Protein AF-A0A6B3I7C8-F1 (afdb_monomer_lite)

pLDDT: mean 72.47, std 7.17, range [51.28, 82.62]

Sequence (46 aa):
AATACGTSKSFTFSVPADVPGGAGLVRICLDDGNYKDLLCHPYRRP

Radius of gyration: 13.33 Å; chains: 1; bounding box: 28×23×30 Å

Secondary structure (DSSP, 8-state):
----SSS----------SSTT--SEEEEEEE-SSS-EEEEEEEE--

Foldseek 3Di:
DDDPDVHDDDDDDDFPQPDVVTDQKDKDFDDPVPPDRPDIDIDGDD

Structure (mmCIF, N/CA/C/O backbone):
data_AF-A0A6B3I7C8-F1
#
_entry.id   AF-A0A6B3I7C8-F1
#
loop_
_atom_site.group_PDB
_atom_site.id
_atom_site.type_symbol
_atom_site.label_atom_id
_atom_site.label_alt_id
_atom_site.label_comp_id
_atom_site.label_asym_id
_atom_site.label_entity_id
_atom_site.label_seq_id
_atom_site.pdbx_PDB_ins_code
_atom_site.Cartn_x
_atom_site.Cartn_y
_atom_site.Cartn_z
_atom_site.occupancy
_atom_site.B_iso_or_equiv
_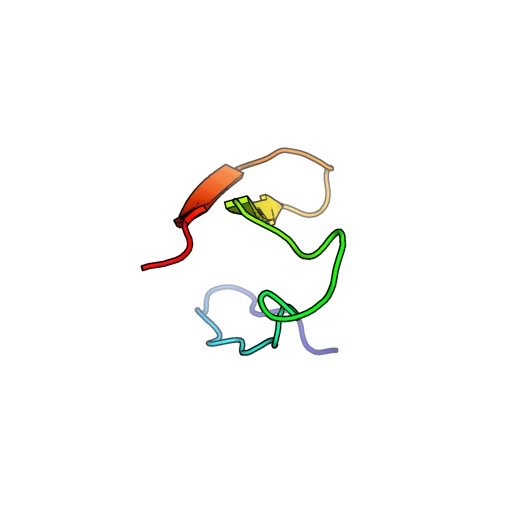atom_site.auth_seq_id
_atom_site.auth_comp_id
_atom_site.auth_asym_id
_atom_site.auth_atom_id
_atom_site.pdbx_PDB_model_num
ATOM 1 N N . ALA A 1 1 ? -15.615 9.861 2.066 1.00 51.28 1 ALA A N 1
ATOM 2 C CA . ALA A 1 1 ? -14.918 8.709 2.673 1.00 51.28 1 ALA A CA 1
ATOM 3 C C . ALA A 1 1 ? -15.623 8.371 3.978 1.00 51.28 1 ALA A C 1
ATOM 5 O O . ALA A 1 1 ? -15.878 9.284 4.748 1.00 51.28 1 ALA A O 1
ATOM 6 N N . ALA A 1 2 ? -16.025 7.119 4.189 1.00 56.38 2 ALA A N 1
ATOM 7 C CA . ALA A 1 2 ? -16.756 6.720 5.393 1.00 56.38 2 ALA A CA 1
ATOM 8 C C . ALA A 1 2 ? -15.835 5.900 6.299 1.00 56.38 2 ALA A C 1
ATOM 10 O O . ALA A 1 2 ? -15.494 4.767 5.941 1.00 56.38 2 ALA A O 1
ATOM 11 N N . THR A 1 3 ? -15.451 6.493 7.430 1.00 63.84 3 THR A N 1
ATOM 12 C CA . THR A 1 3 ? -14.657 5.886 8.505 1.00 63.84 3 THR A CA 1
ATOM 13 C C . THR A 1 3 ? -15.337 4.615 9.002 1.00 63.84 3 THR A C 1
ATOM 15 O O . THR A 1 3 ? -16.538 4.610 9.272 1.00 63.84 3 THR A O 1
ATOM 18 N N . ALA A 1 4 ? -14.589 3.516 9.081 1.00 6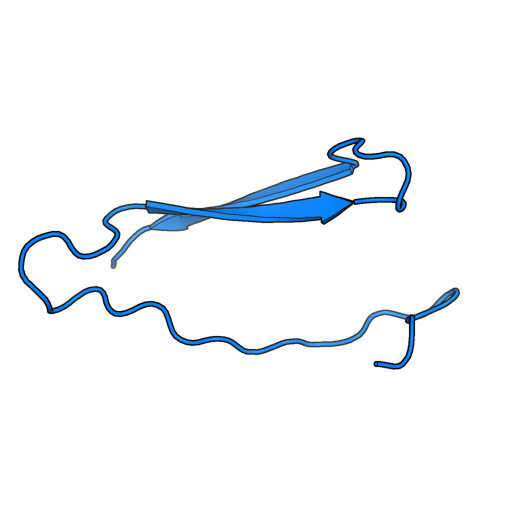0.78 4 ALA A N 1
ATOM 19 C CA . ALA A 1 4 ? -15.092 2.264 9.627 1.00 60.78 4 ALA A CA 1
ATOM 20 C C . ALA A 1 4 ? -15.005 2.322 11.163 1.00 60.78 4 ALA A C 1
ATOM 22 O O . ALA A 1 4 ? -14.015 1.909 11.757 1.00 60.78 4 ALA A O 1
ATOM 23 N N . CYS A 1 5 ? -16.007 2.910 11.823 1.00 60.62 5 CYS A N 1
ATOM 24 C CA . CYS A 1 5 ? -16.077 2.910 13.287 1.00 60.62 5 CYS A CA 1
ATOM 25 C C . CYS A 1 5 ? -16.568 1.538 13.772 1.00 60.62 5 CYS A C 1
ATOM 27 O O . CYS A 1 5 ?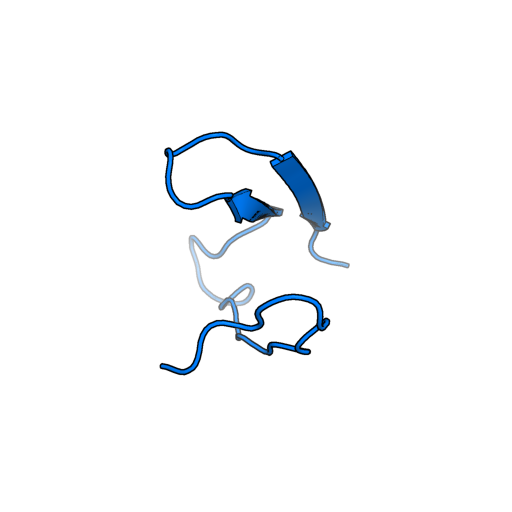 -17.647 1.100 13.374 1.00 60.62 5 CYS A O 1
ATOM 29 N N . GLY A 1 6 ? -15.773 0.845 14.596 1.00 64.19 6 GLY A N 1
ATOM 30 C CA . GLY A 1 6 ? -16.129 -0.459 15.182 1.00 64.19 6 GLY A CA 1
ATOM 31 C C . GLY A 1 6 ? -16.311 -1.605 14.175 1.00 64.19 6 GLY A C 1
ATOM 32 O O . GLY A 1 6 ? -16.840 -2.653 14.530 1.00 64.19 6 GLY A O 1
ATOM 33 N N . THR A 1 7 ? -15.903 -1.409 12.920 1.00 61.72 7 THR A N 1
ATOM 34 C CA . THR A 1 7 ? -16.067 -2.362 11.814 1.00 61.72 7 THR A CA 1
ATOM 35 C C . THR A 1 7 ? -14.784 -2.426 10.990 1.00 61.72 7 THR A C 1
ATOM 37 O O . THR A 1 7 ? -14.001 -1.479 10.969 1.00 61.72 7 THR A O 1
ATOM 40 N N . SER A 1 8 ? -14.549 -3.541 10.302 1.00 67.12 8 SER A N 1
ATOM 41 C CA . SER A 1 8 ? -13.481 -3.658 9.311 1.00 67.12 8 SER A CA 1
ATOM 42 C C . SER A 1 8 ? -14.026 -3.327 7.921 1.00 67.12 8 SER A C 1
ATOM 44 O O . SER A 1 8 ? -15.112 -3.762 7.539 1.00 67.12 8 SER A O 1
ATOM 46 N N . LYS A 1 9 ? -13.270 -2.546 7.144 1.00 70.38 9 LYS A N 1
ATOM 47 C CA . LYS A 1 9 ? -13.533 -2.336 5.717 1.00 70.38 9 LYS A CA 1
ATOM 48 C C . LYS A 1 9 ? -12.391 -2.897 4.895 1.00 70.38 9 LYS A C 1
ATOM 50 O O . LYS A 1 9 ? -11.230 -2.577 5.135 1.00 70.38 9 LYS A O 1
ATOM 55 N N . SER A 1 10 ? -12.741 -3.683 3.888 1.00 74.56 10 SER A N 1
ATOM 56 C CA . SER A 1 10 ? -11.808 -4.049 2.833 1.00 74.56 10 SER A CA 1
ATOM 57 C C . SER A 1 10 ? -11.522 -2.823 1.969 1.00 74.56 10 SER A C 1
ATOM 59 O O . SER A 1 10 ? -12.431 -2.071 1.615 1.00 74.56 10 SER A O 1
ATOM 61 N N . PHE A 1 11 ? -10.257 -2.630 1.627 1.00 75.00 11 PHE A N 1
ATOM 62 C CA . PHE A 1 11 ? -9.817 -1.627 0.669 1.00 75.00 11 PHE A CA 1
ATOM 63 C C . PHE A 1 11 ? -8.983 -2.317 -0.406 1.00 75.00 11 PHE A C 1
ATOM 65 O O . PHE A 1 11 ? -8.395 -3.378 -0.186 1.00 75.00 11 PHE A O 1
ATOM 72 N N . THR A 1 12 ? -8.950 -1.720 -1.589 1.00 79.25 12 THR A N 1
ATOM 73 C CA . THR A 1 12 ? -8.160 -2.216 -2.712 1.00 79.25 12 THR A CA 1
ATOM 74 C C . THR A 1 12 ? -7.514 -1.023 -3.384 1.00 79.25 12 THR A C 1
ATOM 76 O O . THR A 1 12 ? -8.166 -0.011 -3.631 1.00 79.25 12 THR A O 1
ATOM 79 N N . PHE A 1 13 ? -6.222 -1.131 -3.654 1.00 76.75 13 PHE A N 1
ATOM 80 C CA . PHE A 1 13 ? -5.448 -0.126 -4.364 1.00 76.75 13 PHE A CA 1
ATOM 81 C C . PHE A 1 13 ? -4.429 -0.845 -5.245 1.00 76.75 13 PHE A C 1
ATOM 83 O O . PHE A 1 13 ? -4.057 -1.985 -4.970 1.00 76.75 13 PHE A O 1
ATOM 90 N N . SER A 1 14 ? -4.014 -0.193 -6.327 1.00 80.56 14 SER A N 1
ATOM 91 C CA . SER A 1 14 ? -3.019 -0.732 -7.254 1.00 80.56 14 SER A CA 1
ATOM 92 C C . SER A 1 14 ? -1.716 0.029 -7.088 1.00 80.56 14 SER A C 1
ATOM 94 O O . SER A 1 14 ? -1.717 1.259 -7.085 1.00 80.56 14 SER A O 1
ATOM 96 N N . VAL A 1 15 ? -0.609 -0.702 -6.968 1.00 76.75 15 VAL A N 1
ATOM 97 C CA . VAL A 1 15 ? 0.734 -0.121 -6.976 1.00 76.75 15 VAL A CA 1
ATOM 98 C C . VAL A 1 15 ? 1.428 -0.556 -8.260 1.00 76.75 15 VAL A C 1
ATOM 100 O O . VAL A 1 15 ? 1.584 -1.761 -8.468 1.00 76.75 15 VAL A O 1
ATOM 103 N N . PRO A 1 16 ? 1.833 0.379 -9.137 1.00 72.81 16 PRO A N 1
ATOM 104 C CA . PRO A 1 16 ? 2.544 0.027 -10.356 1.00 72.81 16 PRO A CA 1
ATOM 105 C C . PRO A 1 16 ? 3.933 -0.524 -10.003 1.00 72.81 16 PRO A C 1
ATOM 107 O O . PRO A 1 16 ? 4.843 0.216 -9.627 1.00 72.81 16 PRO A O 1
ATOM 110 N N . ALA A 1 17 ? 4.077 -1.847 -10.102 1.00 71.38 17 ALA A N 1
ATOM 111 C CA . ALA A 1 17 ? 5.331 -2.562 -9.860 1.00 71.38 17 ALA A CA 1
ATOM 112 C C . ALA A 1 17 ? 6.144 -2.799 -11.148 1.00 71.38 17 ALA A C 1
ATOM 114 O O . ALA A 1 17 ? 7.353 -3.007 -11.077 1.00 71.38 17 ALA A O 1
ATOM 115 N N . ASP A 1 18 ? 5.504 -2.749 -12.322 1.00 74.69 18 ASP A N 1
ATOM 116 C CA . ASP A 1 18 ? 6.103 -3.102 -13.623 1.00 74.69 18 ASP A CA 1
ATOM 117 C C . ASP A 1 18 ? 6.662 -1.907 -14.408 1.00 74.69 18 ASP A C 1
ATOM 119 O O . ASP A 1 18 ? 6.935 -2.001 -15.602 1.00 74.69 18 ASP A O 1
ATOM 123 N N . VAL A 1 19 ? 6.847 -0.769 -13.742 1.00 77.44 19 VAL A N 1
ATOM 124 C CA . VAL A 1 19 ? 7.432 0.439 -14.336 1.00 77.44 19 VAL A CA 1
ATOM 125 C C . VAL A 1 19 ? 8.858 0.649 -13.814 1.00 77.44 19 VAL A C 1
ATOM 127 O O . VAL A 1 19 ? 9.135 0.298 -12.663 1.00 77.44 19 VAL A O 1
ATOM 130 N N . PRO A 1 20 ? 9.786 1.223 -14.604 1.00 73.94 20 PRO A N 1
ATOM 131 C CA . PRO A 1 20 ? 11.091 1.639 -14.093 1.00 73.94 20 PRO A CA 1
ATOM 132 C C . PRO A 1 20 ? 10.919 2.575 -12.888 1.00 73.94 20 PRO A C 1
ATOM 134 O O . PRO A 1 20 ? 10.219 3.581 -12.978 1.00 73.94 20 PRO A O 1
ATOM 137 N N . GLY A 1 21 ? 11.519 2.225 -11.747 1.00 72.94 21 GLY A N 1
ATOM 138 C CA . GLY A 1 21 ? 11.309 2.942 -10.480 1.00 72.94 21 GLY A CA 1
ATOM 139 C C . GLY A 1 21 ? 10.029 2.560 -9.719 1.00 72.94 21 GLY A C 1
ATOM 140 O O . GLY A 1 21 ? 9.668 3.243 -8.764 1.00 72.94 21 GLY A O 1
ATOM 141 N N . GLY A 1 22 ? 9.345 1.484 -10.118 1.00 71.06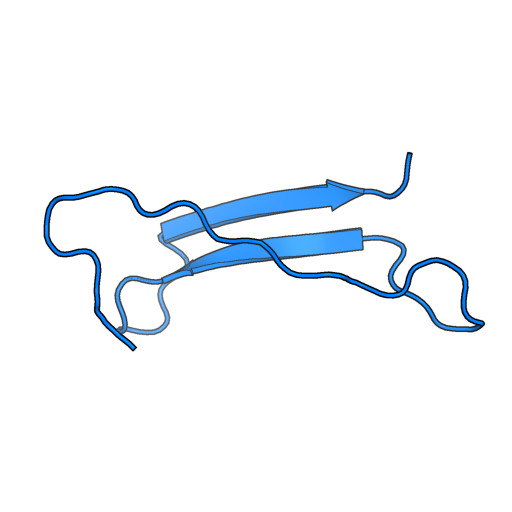 22 GLY A N 1
ATOM 142 C CA . GLY A 1 22 ? 8.189 0.929 -9.413 1.00 71.06 22 GLY A CA 1
ATOM 143 C C . GLY A 1 22 ? 8.526 0.401 -8.012 1.00 71.06 22 GLY A C 1
ATOM 144 O O . GLY A 1 22 ? 9.687 0.197 -7.649 1.00 71.06 22 GLY A O 1
ATOM 145 N N . ALA A 1 23 ? 7.497 0.169 -7.196 1.00 75.94 23 ALA A N 1
ATOM 146 C CA . ALA A 1 23 ? 7.688 -0.235 -5.805 1.00 75.94 23 ALA A CA 1
ATOM 147 C C . ALA A 1 23 ? 8.078 -1.720 -5.681 1.00 75.94 23 ALA A C 1
ATOM 149 O O . ALA A 1 23 ? 7.285 -2.609 -5.987 1.00 75.94 23 ALA A O 1
ATOM 150 N N . GLY A 1 24 ? 9.281 -2.000 -5.164 1.00 78.81 24 GLY A N 1
ATOM 151 C CA . GLY A 1 24 ? 9.695 -3.358 -4.771 1.00 78.81 24 GLY A CA 1
ATOM 152 C C . GLY A 1 24 ? 9.117 -3.818 -3.422 1.00 78.81 24 GLY A C 1
ATOM 153 O O . GLY A 1 24 ? 9.030 -5.016 -3.149 1.00 78.81 24 GLY A O 1
ATOM 154 N N . LEU A 1 25 ? 8.702 -2.865 -2.581 1.00 78.81 25 LEU A N 1
ATOM 155 C CA . LEU A 1 25 ? 8.106 -3.088 -1.266 1.00 78.81 25 LEU A CA 1
ATOM 156 C C . LEU A 1 25 ? 7.045 -2.018 -1.002 1.00 78.81 25 LEU A C 1
ATOM 158 O O . LEU A 1 25 ? 7.331 -0.825 -1.083 1.00 78.81 25 LEU A O 1
ATOM 162 N N . VAL A 1 26 ? 5.846 -2.449 -0.627 1.00 81.56 26 VAL A N 1
ATOM 163 C CA . VAL A 1 26 ? 4.752 -1.574 -0.200 1.00 81.56 26 VAL A CA 1
ATOM 164 C C . VAL A 1 26 ? 4.495 -1.826 1.279 1.00 81.56 26 VAL A C 1
ATOM 166 O O . VAL A 1 26 ? 4.313 -2.969 1.685 1.00 81.56 26 VAL A O 1
ATOM 169 N N . ARG A 1 27 ? 4.483 -0.779 2.107 1.00 82.62 27 ARG A N 1
ATOM 170 C CA . ARG A 1 27 ? 4.124 -0.881 3.529 1.00 82.62 27 ARG A CA 1
ATOM 171 C C . ARG A 1 27 ? 2.779 -0.207 3.736 1.00 82.62 27 ARG A C 1
ATOM 173 O O . ARG A 1 27 ? 2.640 0.975 3.444 1.00 82.62 27 ARG A O 1
ATOM 180 N N . ILE A 1 28 ? 1.808 -0.958 4.238 1.00 81.38 28 ILE A N 1
ATOM 181 C CA . ILE A 1 28 ? 0.487 -0.432 4.580 1.00 81.38 28 ILE A CA 1
ATOM 182 C C . ILE A 1 28 ? 0.394 -0.367 6.093 1.00 81.38 28 ILE A C 1
ATOM 184 O O . ILE A 1 28 ? 0.615 -1.388 6.739 1.00 81.38 28 ILE A O 1
ATOM 188 N N . CYS A 1 29 ? 0.056 0.797 6.639 1.00 79.12 29 CYS A N 1
ATOM 189 C CA . CYS A 1 29 ? -0.151 0.984 8.069 1.00 79.12 29 CYS A CA 1
ATOM 190 C C . CYS A 1 29 ? -1.596 1.411 8.361 1.00 79.12 29 CYS A C 1
ATOM 192 O O . CYS A 1 29 ? -2.176 2.203 7.619 1.00 79.12 29 CYS A O 1
ATOM 194 N N . LEU A 1 30 ? -2.173 0.859 9.428 1.00 76.94 30 LEU A N 1
ATOM 195 C CA . LEU A 1 30 ? -3.386 1.363 10.060 1.00 76.94 30 LEU A CA 1
ATOM 196 C C . LEU A 1 30 ? -2.992 2.469 11.035 1.00 76.94 30 LEU A C 1
ATOM 198 O O . LEU A 1 30 ? -2.117 2.265 11.875 1.00 76.94 30 LEU A O 1
ATOM 202 N N . ASP A 1 31 ? -3.666 3.602 10.921 1.00 74.12 31 ASP A N 1
ATOM 203 C CA . ASP A 1 31 ? -3.472 4.787 11.749 1.00 74.12 31 ASP A CA 1
ATOM 204 C C . ASP A 1 31 ? -4.772 5.055 12.523 1.00 74.12 31 ASP A C 1
ATOM 206 O O . ASP A 1 31 ? -5.867 4.859 11.986 1.00 74.12 31 ASP A O 1
ATOM 210 N N . ASP A 1 32 ? -4.665 5.467 13.786 1.00 70.19 32 ASP A N 1
ATOM 211 C CA . ASP A 1 32 ? -5.802 5.887 14.616 1.00 70.19 32 ASP A CA 1
ATOM 212 C C . ASP A 1 32 ? -6.243 7.338 14.359 1.00 70.19 32 ASP A C 1
ATOM 214 O O . ASP A 1 32 ? -7.162 7.835 15.012 1.00 70.19 32 ASP A O 1
ATOM 218 N N . GLY A 1 33 ? -5.618 8.018 13.396 1.00 67.50 33 GLY A N 1
ATOM 219 C CA . GLY A 1 33 ? -5.840 9.430 13.101 1.00 67.50 33 GLY A CA 1
ATOM 220 C C . GLY A 1 33 ? -4.999 10.364 13.971 1.00 67.50 33 GLY A C 1
ATOM 221 O O . GLY A 1 33 ? -5.060 11.577 13.775 1.00 67.50 33 GLY A O 1
ATOM 222 N N . ASN A 1 34 ? -4.198 9.822 14.896 1.00 74.69 34 ASN A N 1
ATOM 223 C CA . ASN A 1 34 ? -3.199 10.558 15.666 1.00 74.69 34 ASN A CA 1
ATOM 224 C C . ASN A 1 34 ? -1.773 10.327 15.128 1.00 74.69 34 ASN A C 1
ATOM 226 O O . ASN A 1 34 ? -0.796 10.542 15.847 1.00 74.69 34 ASN A O 1
ATOM 230 N N . TYR A 1 35 ? -1.644 9.886 13.870 1.00 65.00 35 TYR A N 1
ATOM 231 C CA . TYR A 1 35 ? -0.370 9.592 13.204 1.00 65.00 35 TYR A CA 1
ATOM 232 C C . TYR A 1 35 ? 0.442 8.502 13.900 1.00 65.00 35 TYR A C 1
ATOM 234 O O . TYR A 1 35 ? 1.673 8.465 13.815 1.00 65.00 35 TYR A O 1
ATOM 242 N N . LYS A 1 36 ? -0.247 7.616 14.624 1.00 72.06 36 LYS A N 1
ATOM 243 C CA . LYS A 1 36 ? 0.374 6.494 15.309 1.00 72.06 36 LYS A CA 1
ATOM 244 C C . LYS A 1 36 ? 0.120 5.236 14.500 1.00 72.06 36 LYS A C 1
ATOM 246 O O . LYS A 1 36 ? -1.007 4.756 14.414 1.00 72.06 36 LYS A O 1
ATOM 251 N N . ASP A 1 37 ? 1.200 4.671 13.971 1.00 69.94 37 ASP A N 1
ATOM 252 C CA . ASP A 1 37 ? 1.180 3.364 13.323 1.00 69.94 37 ASP A CA 1
ATOM 253 C C . ASP A 1 37 ? 0.707 2.301 14.329 1.00 69.94 37 ASP A C 1
ATOM 255 O O . ASP A 1 37 ? 1.471 1.837 15.179 1.00 69.94 37 ASP A O 1
ATOM 259 N N . LEU A 1 38 ? -0.566 1.913 14.248 1.00 69.31 38 LEU A N 1
ATOM 260 C CA . LEU A 1 38 ? -1.136 0.861 15.086 1.00 69.31 38 LEU A CA 1
ATOM 261 C C . LEU A 1 38 ? -0.700 -0.520 14.599 1.00 69.31 38 LEU A C 1
ATOM 263 O O . LEU A 1 38 ? -0.386 -1.400 15.399 1.00 69.31 38 LEU A O 1
ATOM 267 N N . LEU A 1 39 ? -0.702 -0.720 13.280 1.00 74.12 39 LEU A N 1
ATOM 268 C CA . LEU A 1 39 ? -0.376 -1.998 12.657 1.00 74.12 39 LEU A CA 1
ATOM 269 C C . LEU A 1 39 ? 0.144 -1.772 11.245 1.00 74.12 39 LEU A C 1
ATOM 271 O O . LEU A 1 39 ? -0.554 -1.167 10.440 1.00 74.12 39 LEU A O 1
ATOM 275 N N . CYS A 1 40 ? 1.322 -2.303 10.921 1.00 80.69 40 CYS A N 1
ATOM 276 C CA . CYS A 1 40 ? 1.879 -2.211 9.577 1.00 80.69 40 CYS A CA 1
ATOM 277 C C . CYS A 1 40 ? 2.126 -3.585 8.962 1.00 80.69 40 CYS A C 1
ATOM 279 O O . CYS A 1 40 ? 2.788 -4.427 9.567 1.00 80.69 40 CYS A O 1
ATOM 281 N N . HIS A 1 41 ? 1.689 -3.768 7.719 1.00 80.81 41 HIS A N 1
ATOM 282 C CA . HIS A 1 41 ? 1.947 -4.966 6.933 1.00 80.81 41 HIS A CA 1
ATOM 283 C C . HIS A 1 41 ? 2.769 -4.650 5.674 1.00 80.81 41 HIS A C 1
ATOM 285 O O . HIS A 1 41 ? 2.364 -3.809 4.864 1.00 80.81 41 HIS A O 1
ATOM 291 N N . PRO A 1 42 ? 3.937 -5.299 5.503 1.00 80.69 42 PRO A N 1
ATOM 292 C CA . PRO A 1 42 ? 4.712 -5.217 4.276 1.00 80.69 42 PRO A CA 1
ATOM 293 C C . PRO A 1 42 ? 4.170 -6.184 3.214 1.00 80.69 42 PRO A C 1
ATOM 295 O O . PRO A 1 42 ? 3.956 -7.363 3.481 1.00 80.69 42 PRO A O 1
ATOM 298 N N . TYR A 1 43 ? 4.037 -5.692 1.988 1.00 79.56 43 TYR A N 1
ATOM 299 C CA . TYR A 1 43 ?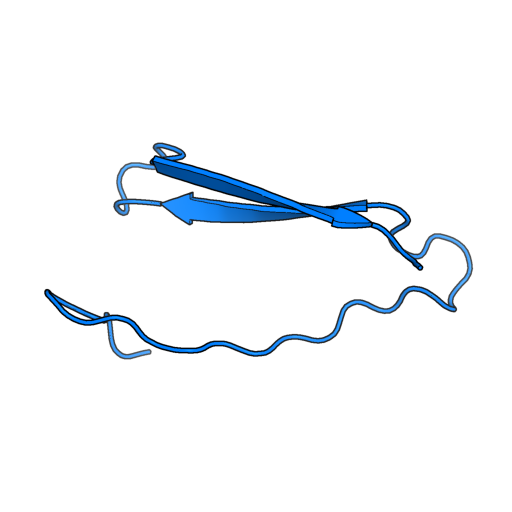 3.689 -6.446 0.791 1.00 79.56 43 TYR A CA 1
ATOM 300 C C . TYR A 1 43 ? 4.854 -6.335 -0.187 1.00 79.56 43 TYR A C 1
ATOM 302 O O . TYR A 1 43 ? 5.185 -5.249 -0.669 1.00 79.56 43 TYR A O 1
ATOM 310 N N . ARG A 1 44 ? 5.525 -7.461 -0.427 1.00 74.44 44 ARG A N 1
ATOM 311 C CA . ARG A 1 44 ? 6.600 -7.558 -1.416 1.00 74.44 44 ARG A CA 1
ATOM 312 C C . ARG A 1 44 ? 6.027 -8.000 -2.748 1.00 74.44 44 ARG A C 1
ATOM 314 O O . ARG A 1 44 ? 5.008 -8.688 -2.794 1.00 74.44 44 ARG A O 1
ATOM 321 N N . ARG A 1 45 ? 6.717 -7.612 -3.816 1.00 68.56 45 ARG A N 1
ATOM 322 C CA . ARG A 1 45 ? 6.510 -8.216 -5.128 1.00 68.56 45 ARG A CA 1
ATOM 323 C C . ARG A 1 45 ? 6.702 -9.746 -5.012 1.00 68.56 45 ARG A C 1
ATOM 325 O O . ARG A 1 45 ? 7.628 -10.14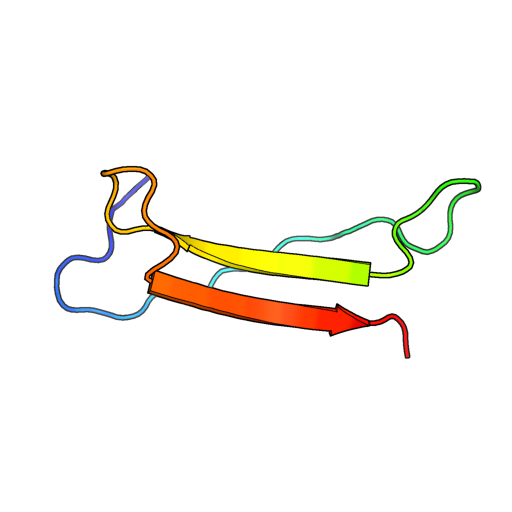0 -4.296 1.00 68.56 45 ARG A O 1
ATOM 332 N N . PRO A 1 46 ? 5.837 -10.567 -5.638 1.00 63.16 46 PRO A N 1
ATOM 333 C CA . PRO A 1 46 ? 6.066 -12.005 -5.772 1.00 63.16 46 PRO A CA 1
ATOM 334 C C . PRO A 1 46 ? 7.423 -12.322 -6.405 1.00 63.16 46 PRO A C 1
ATOM 336 O O . PRO A 1 46 ? 7.873 -11.516 -7.257 1.00 63.16 46 PRO A O 1
#